Protein AF-A0A1V4LVZ1-F1 (afdb_monomer_lite)

Secondary structure (DSSP, 8-state):
-EEHHHHHHHHHHHHHHHHTT----SS---GGG--THHHHHHHHHHHHHHHHTT--TT-HHHHHHHHHHHHTGGG-SEEEEE--B--TTSHHHHHHHHHHHHHHHHHHHHTTEEEEEE-GGGG-TTSS--PPTTSB---EEEEEEE---TT----

Structure (mmCIF, N/CA/C/O backbone):
data_AF-A0A1V4LVZ1-F1
#
_entry.id   AF-A0A1V4LVZ1-F1
#
loop_
_atom_site.group_PDB
_atom_site.id
_atom_site.type_symbol
_atom_site.label_atom_id
_atom_site.label_alt_id
_atom_site.label_comp_id
_atom_site.label_asym_id
_atom_site.label_entity_id
_atom_site.label_seq_id
_atom_site.pdbx_PDB_ins_code
_atom_site.Cartn_x
_atom_site.Cartn_y
_atom_site.Cartn_z
_atom_site.occupancy
_atom_site.B_iso_or_equiv
_atom_site.auth_seq_id
_atom_site.auth_comp_id
_atom_site.auth_asym_id
_atom_site.auth_atom_id
_atom_site.pdbx_PDB_model_num
ATOM 1 N N . MET A 1 1 ? 3.269 -0.427 13.718 1.00 74.00 1 MET A N 1
ATOM 2 C CA . MET A 1 1 ? 1.812 -0.376 13.456 1.00 74.00 1 MET A CA 1
ATOM 3 C C . MET A 1 1 ? 1.325 1.025 13.781 1.00 74.00 1 MET A C 1
ATOM 5 O O . MET A 1 1 ? 1.822 1.599 14.741 1.00 74.00 1 MET A O 1
ATOM 9 N N . VAL A 1 2 ? 0.410 1.576 12.988 1.00 83.19 2 VAL A N 1
ATOM 10 C CA . VAL A 1 2 ? -0.160 2.919 13.168 1.00 83.19 2 VAL A CA 1
ATO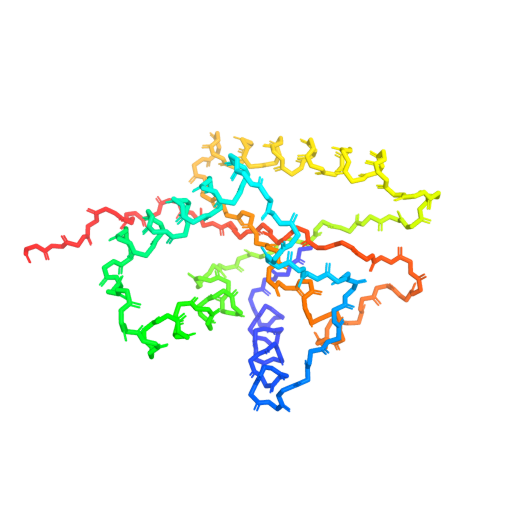M 11 C C . VAL A 1 2 ? -1.687 2.797 13.192 1.00 83.19 2 VAL A C 1
ATOM 13 O O . VAL A 1 2 ? -2.258 2.010 12.435 1.00 83.19 2 VAL A O 1
ATOM 16 N N . SER A 1 3 ? -2.352 3.537 14.078 1.00 85.56 3 SER A N 1
ATOM 17 C CA . SER A 1 3 ? -3.808 3.480 14.267 1.00 85.56 3 SER A CA 1
ATOM 18 C C . SER A 1 3 ? -4.383 4.806 14.755 1.00 85.56 3 SER A C 1
ATOM 20 O O . SER A 1 3 ? -3.641 5.668 15.233 1.00 85.56 3 SER A O 1
ATOM 22 N N . GLY A 1 4 ? -5.707 4.956 14.658 1.00 87.12 4 GLY A N 1
ATOM 23 C CA . GLY A 1 4 ? -6.425 6.144 15.132 1.00 87.12 4 GLY A CA 1
ATOM 24 C C . GLY A 1 4 ? -5.867 7.444 14.546 1.00 87.12 4 GLY A C 1
ATOM 25 O O . GLY A 1 4 ? -5.491 7.494 13.375 1.00 87.12 4 GLY A O 1
ATOM 26 N N . SER A 1 5 ? -5.725 8.476 15.381 1.00 90.31 5 SER A N 1
ATOM 27 C CA . SER A 1 5 ? -5.279 9.807 14.944 1.00 90.31 5 SER A CA 1
ATOM 28 C C . SER A 1 5 ? -3.901 9.815 14.272 1.00 90.31 5 SER A C 1
ATOM 30 O O . SER A 1 5 ? -3.661 10.624 13.379 1.00 90.31 5 SER A O 1
ATOM 32 N N . ALA A 1 6 ? -2.995 8.908 14.651 1.00 88.56 6 ALA A N 1
ATOM 33 C CA . ALA A 1 6 ? -1.694 8.780 13.998 1.00 88.56 6 ALA A CA 1
ATOM 34 C C . ALA A 1 6 ? -1.831 8.246 12.562 1.00 88.56 6 ALA A C 1
ATOM 36 O O . ALA A 1 6 ? -1.136 8.707 11.659 1.00 88.56 6 ALA A O 1
ATOM 37 N N . ARG A 1 7 ? -2.766 7.315 12.335 1.00 89.94 7 ARG A N 1
ATOM 38 C CA . ARG A 1 7 ? -3.067 6.778 11.002 1.00 89.94 7 ARG A CA 1
ATOM 39 C C . ARG A 1 7 ? -3.741 7.841 10.138 1.00 89.94 7 ARG A C 1
ATOM 41 O O . ARG A 1 7 ? -3.426 7.943 8.957 1.00 89.94 7 ARG A O 1
ATOM 48 N N . ASP A 1 8 ? -4.619 8.654 10.721 1.00 91.12 8 ASP A N 1
ATOM 49 C CA . ASP A 1 8 ? -5.307 9.728 9.995 1.00 91.12 8 ASP A CA 1
ATOM 50 C C . ASP A 1 8 ? -4.337 10.833 9.570 1.00 91.12 8 ASP A C 1
ATOM 52 O O . ASP A 1 8 ? -4.354 11.255 8.414 1.00 91.12 8 ASP A O 1
ATOM 56 N N . LYS A 1 9 ? -3.422 11.231 10.463 1.00 91.50 9 LYS A N 1
ATOM 57 C CA . LYS A 1 9 ? -2.330 12.163 10.141 1.00 91.50 9 LYS A CA 1
ATOM 58 C C . LYS A 1 9 ? -1.438 11.629 9.022 1.00 91.50 9 LYS A C 1
ATOM 60 O O . LYS A 1 9 ? -1.118 12.372 8.099 1.00 91.50 9 LYS A O 1
ATOM 65 N N . LEU A 1 10 ? -1.085 10.343 9.080 1.00 89.12 10 LEU A N 1
ATOM 66 C CA . LEU A 1 10 ? -0.284 9.706 8.038 1.00 89.12 10 LEU A CA 1
ATOM 67 C C . LEU A 1 10 ? -1.017 9.685 6.690 1.00 89.12 10 LEU A C 1
ATOM 69 O O . LEU A 1 10 ? -0.433 10.039 5.673 1.00 89.12 10 LEU A O 1
ATOM 73 N N . SER A 1 11 ? -2.307 9.338 6.677 1.00 91.44 11 SER A N 1
ATOM 74 C CA . SER A 1 11 ? -3.125 9.379 5.458 1.00 91.44 11 SER A CA 1
ATOM 75 C C . SER A 1 11 ? -3.197 10.788 4.863 1.00 91.44 11 SER A C 1
ATOM 77 O O . SER A 1 11 ? -3.034 10.955 3.657 1.00 91.44 11 SER A O 1
ATOM 79 N N . ALA A 1 12 ? -3.390 11.809 5.704 1.00 93.12 12 ALA A N 1
ATOM 80 C CA . ALA A 1 12 ? -3.430 13.201 5.265 1.00 93.12 12 ALA A CA 1
ATOM 81 C C . ALA A 1 12 ? -2.098 13.653 4.646 1.00 93.12 12 ALA A C 1
ATOM 83 O O . ALA A 1 12 ? -2.101 14.349 3.634 1.00 93.12 12 ALA A O 1
ATOM 84 N N . ALA A 1 13 ? -0.966 13.228 5.213 1.00 90.62 13 ALA A N 1
ATOM 85 C CA . ALA A 1 13 ? 0.345 13.524 4.651 1.00 90.62 13 ALA A CA 1
ATOM 86 C C . ALA A 1 13 ? 0.581 12.835 3.303 1.00 90.62 13 ALA A C 1
ATOM 88 O O . ALA A 1 13 ? 1.000 13.501 2.366 1.00 90.62 13 ALA A O 1
ATOM 89 N N . LEU A 1 14 ? 0.241 11.547 3.180 1.00 90.06 14 LEU A N 1
ATOM 90 C CA . LEU A 1 14 ? 0.344 10.809 1.915 1.00 90.06 14 LEU A CA 1
ATOM 91 C C . LEU A 1 14 ? -0.482 11.472 0.803 1.00 90.06 14 LEU A C 1
ATOM 93 O O . LEU A 1 14 ? -0.028 11.597 -0.329 1.00 90.06 14 LEU A O 1
ATOM 97 N N . LEU A 1 15 ? -1.704 11.907 1.126 1.00 92.88 15 LEU A N 1
ATOM 98 C CA . LEU A 1 15 ? -2.587 12.584 0.172 1.00 92.88 15 LEU A CA 1
ATOM 99 C C . LEU A 1 15 ? -2.065 13.963 -0.239 1.00 92.88 15 LEU A C 1
ATOM 101 O O . LEU A 1 15 ? -2.196 14.329 -1.404 1.00 92.88 15 LEU A O 1
ATOM 105 N N . ARG A 1 16 ? -1.494 14.726 0.701 1.00 92.75 16 ARG A N 1
ATOM 106 C CA . ARG A 1 16 ? -0.860 16.011 0.392 1.00 92.75 16 ARG A CA 1
ATOM 107 C C . ARG A 1 16 ? 0.314 15.803 -0.560 1.00 92.75 16 ARG A C 1
ATOM 109 O O . ARG A 1 16 ? 0.356 16.453 -1.597 1.00 92.75 16 ARG A O 1
ATOM 116 N N . ASP A 1 17 ? 1.204 14.869 -0.237 1.00 90.50 17 ASP A N 1
ATOM 117 C CA . ASP A 1 17 ? 2.399 14.603 -1.035 1.00 90.50 17 ASP A CA 1
ATOM 118 C C . ASP A 1 17 ? 2.017 14.112 -2.447 1.00 90.50 17 ASP A C 1
ATOM 120 O O . ASP A 1 17 ? 2.581 14.573 -3.435 1.00 90.50 17 ASP A O 1
ATOM 124 N N . GLU A 1 18 ? 0.981 13.275 -2.580 1.00 91.69 18 GLU A N 1
ATOM 125 C CA . GLU A 1 18 ? 0.430 12.899 -3.890 1.00 91.69 18 GLU A CA 1
ATOM 126 C C . GLU A 1 18 ? -0.140 14.090 -4.673 1.00 91.69 18 GLU A C 1
ATOM 128 O O . GLU A 1 18 ? 0.111 14.209 -5.871 1.00 91.69 18 GLU A O 1
ATOM 133 N N . ASN A 1 19 ? -0.885 14.983 -4.018 1.00 92.06 19 ASN A N 1
ATOM 134 C CA . ASN A 1 19 ? -1.461 16.167 -4.659 1.00 92.06 19 ASN A CA 1
ATOM 135 C C . ASN A 1 19 ? -0.389 17.182 -5.096 1.00 92.06 19 ASN A C 1
ATOM 137 O O . ASN A 1 19 ? -0.548 17.862 -6.106 1.00 92.06 19 ASN A O 1
ATOM 141 N N . GLU A 1 20 ? 0.708 17.276 -4.347 1.00 91.12 20 GLU A N 1
ATOM 142 C CA . GLU A 1 20 ? 1.863 18.124 -4.664 1.00 91.12 20 GLU A CA 1
ATOM 143 C C . GLU A 1 20 ? 2.817 17.469 -5.681 1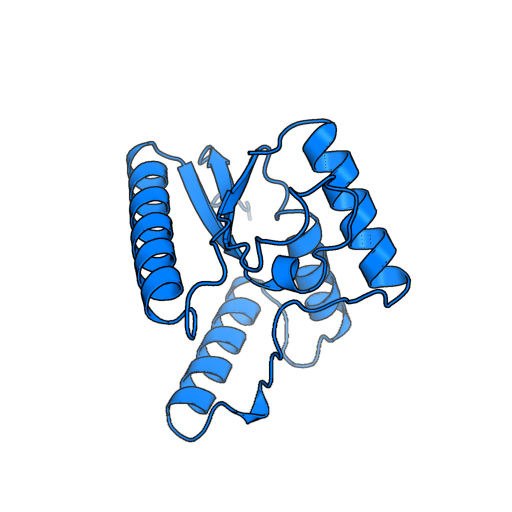.00 91.12 20 GLU A C 1
ATOM 145 O O . GLU A 1 20 ? 3.785 18.093 -6.114 1.00 91.12 20 GLU A O 1
ATOM 150 N N . GLY A 1 21 ? 2.558 16.218 -6.083 1.00 87.62 21 GLY A N 1
ATOM 151 C CA . GLY A 1 21 ? 3.439 15.450 -6.966 1.00 87.62 21 GLY A CA 1
ATOM 152 C C . GLY A 1 21 ? 4.755 15.030 -6.301 1.00 87.62 21 GLY A C 1
ATOM 153 O O . GLY A 1 21 ? 5.695 14.624 -6.987 1.00 87.62 21 GLY A O 1
ATOM 154 N N . TYR A 1 22 ? 4.837 15.108 -4.973 1.00 85.88 22 TYR A N 1
ATOM 155 C CA . TYR A 1 22 ? 6.001 14.724 -4.188 1.00 85.88 22 TYR A CA 1
ATOM 156 C C . TYR A 1 22 ? 6.041 13.203 -4.000 1.00 85.88 22 TYR A C 1
ATOM 158 O O . TYR A 1 22 ? 5.584 12.648 -3.002 1.00 85.88 22 TYR A O 1
ATOM 166 N N . ARG A 1 23 ? 6.597 12.514 -4.999 1.00 81.75 23 ARG A N 1
ATOM 167 C CA . ARG A 1 23 ? 6.903 11.081 -4.938 1.00 81.75 23 ARG A CA 1
ATOM 168 C C . ARG A 1 23 ? 8.406 10.888 -4.832 1.00 81.75 23 ARG A C 1
ATOM 170 O O . ARG A 1 23 ? 9.153 11.321 -5.707 1.00 81.75 23 ARG A O 1
ATOM 177 N N . THR A 1 24 ? 8.840 10.193 -3.791 1.00 77.12 24 THR A N 1
ATOM 178 C CA . THR A 1 24 ? 10.248 9.861 -3.545 1.00 77.12 24 THR A CA 1
ATOM 179 C C . THR A 1 24 ? 10.421 8.345 -3.519 1.00 77.12 24 THR A C 1
ATOM 181 O O . THR A 1 24 ? 10.749 7.800 -2.476 1.00 77.12 24 THR A O 1
ATOM 184 N N . PRO A 1 25 ? 10.154 7.633 -4.637 1.00 72.88 25 PRO A N 1
ATOM 185 C CA . PRO A 1 25 ? 10.248 6.183 -4.681 1.00 72.88 25 PRO A CA 1
ATOM 186 C C . PRO A 1 25 ? 11.588 5.681 -4.171 1.00 72.88 25 PRO A C 1
ATOM 188 O O . PRO A 1 25 ? 12.650 6.021 -4.686 1.00 72.88 25 PRO A O 1
ATOM 191 N N . ASP A 1 26 ? 11.466 4.760 -3.242 1.00 64.75 26 ASP A N 1
ATOM 192 C CA . ASP A 1 26 ? 12.518 3.904 -2.738 1.00 64.75 26 ASP A CA 1
ATOM 193 C C . ASP A 1 26 ? 13.140 3.029 -3.850 1.00 64.75 26 ASP A C 1
ATOM 195 O O . ASP A 1 26 ? 14.356 2.870 -3.943 1.00 64.75 26 ASP A O 1
ATOM 199 N N . PHE A 1 27 ? 12.310 2.519 -4.766 1.00 66.88 27 PHE A N 1
ATOM 200 C CA . PHE A 1 27 ? 12.738 1.740 -5.929 1.00 66.88 27 PHE A CA 1
ATOM 201 C C . PHE A 1 27 ? 12.115 2.253 -7.214 1.00 66.88 27 PHE A C 1
ATOM 203 O O . PHE A 1 27 ? 10.966 2.702 -7.238 1.00 66.88 27 PHE A O 1
ATOM 210 N N . SER A 1 28 ? 12.842 2.085 -8.318 1.00 68.44 28 SER A N 1
ATOM 211 C CA . SER A 1 28 ? 12.251 2.247 -9.637 1.00 68.44 28 SER A CA 1
ATOM 212 C C . SER A 1 28 ? 11.125 1.227 -9.826 1.00 68.44 28 SER A C 1
ATOM 214 O O . SER A 1 28 ? 11.307 0.017 -9.701 1.00 68.44 28 SER A O 1
ATOM 216 N N . PHE A 1 29 ? 9.932 1.728 -10.135 1.00 71.00 29 PHE A N 1
ATOM 217 C CA . PHE A 1 29 ? 8.830 0.911 -10.620 1.00 71.00 29 PHE A CA 1
ATOM 218 C C . PHE A 1 29 ? 8.678 1.158 -12.117 1.00 71.00 29 PHE A C 1
ATOM 220 O O . PHE A 1 29 ? 8.216 2.221 -12.529 1.00 71.00 29 PHE A O 1
ATOM 227 N N . ASP A 1 30 ? 9.073 0.175 -12.924 1.00 77.00 30 ASP A N 1
ATOM 228 C CA . ASP A 1 30 ? 8.901 0.208 -14.373 1.00 77.00 30 ASP A CA 1
ATOM 229 C C . ASP A 1 30 ? 7.898 -0.865 -14.805 1.00 77.00 30 ASP A C 1
ATOM 231 O O . ASP A 1 30 ? 8.205 -2.056 -14.869 1.00 77.00 30 ASP A O 1
ATOM 235 N N . ALA A 1 31 ? 6.678 -0.435 -15.127 1.00 74.06 31 ALA A N 1
ATOM 236 C CA . ALA A 1 31 ? 5.658 -1.329 -15.662 1.00 74.06 31 ALA A CA 1
ATOM 237 C C . ALA A 1 31 ? 6.054 -1.920 -17.034 1.00 74.06 31 ALA A C 1
ATOM 239 O O . ALA A 1 31 ? 5.577 -2.997 -17.389 1.00 74.06 31 ALA A O 1
ATOM 240 N N . GLY A 1 32 ? 6.932 -1.252 -17.791 1.00 81.44 32 GLY A N 1
ATOM 241 C CA . GLY A 1 32 ? 7.479 -1.731 -19.062 1.00 81.44 32 GLY A CA 1
ATOM 242 C C . GLY A 1 32 ? 8.540 -2.826 -18.911 1.00 81.44 32 GLY A C 1
ATOM 243 O O . GLY A 1 32 ? 8.847 -3.524 -19.881 1.00 81.44 32 GLY A O 1
ATOM 244 N N . ALA A 1 33 ? 9.064 -3.038 -17.699 1.00 86.44 33 ALA A N 1
ATOM 245 C CA . ALA A 1 33 ? 10.003 -4.120 -17.417 1.00 86.44 33 ALA A CA 1
ATOM 246 C C . ALA A 1 33 ? 9.329 -5.504 -17.438 1.00 86.44 33 ALA A C 1
ATOM 248 O O . ALA A 1 33 ? 9.993 -6.514 -17.690 1.00 86.44 33 ALA A O 1
ATOM 249 N N . PHE A 1 34 ? 8.009 -5.572 -17.222 1.00 83.69 34 PHE A N 1
ATOM 250 C CA . PHE A 1 34 ? 7.247 -6.807 -17.380 1.00 83.69 34 PHE A CA 1
ATOM 251 C C . PHE A 1 34 ? 7.148 -7.163 -18.868 1.00 83.69 34 PHE A C 1
ATOM 253 O O . PHE A 1 34 ? 6.592 -6.411 -19.663 1.00 83.69 34 PHE A O 1
ATOM 260 N N . LYS A 1 35 ? 7.673 -8.334 -19.254 1.00 90.25 35 LYS A N 1
ATOM 261 C CA . LYS A 1 35 ? 7.682 -8.821 -20.645 1.00 90.25 35 LYS A CA 1
ATOM 262 C C . LYS A 1 35 ? 6.985 -10.176 -20.774 1.00 90.25 35 LYS A C 1
ATOM 264 O O . LY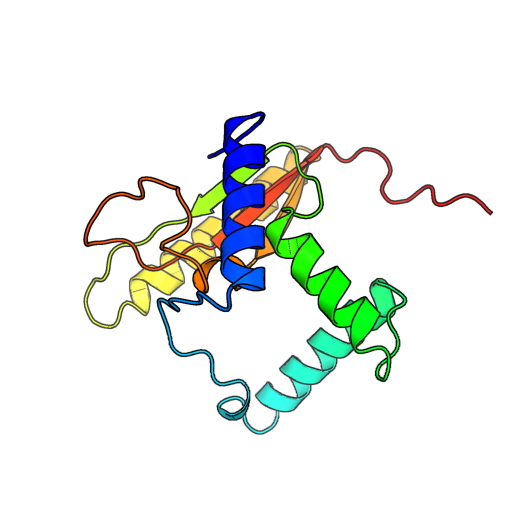S A 1 35 ? 6.971 -10.969 -19.829 1.00 90.25 35 LYS A O 1
ATOM 269 N N . GLY A 1 36 ? 6.418 -10.442 -21.954 1.00 94.25 36 GLY A N 1
ATOM 270 C CA . GLY A 1 36 ? 5.737 -11.702 -22.278 1.00 94.25 36 GLY A CA 1
ATOM 271 C C . GLY A 1 36 ? 4.637 -12.051 -21.272 1.00 94.25 36 GLY A C 1
ATOM 272 O O . GLY A 1 36 ? 3.847 -11.191 -20.880 1.00 94.25 36 GLY A O 1
ATOM 273 N N . ILE A 1 37 ? 4.649 -13.293 -20.781 1.00 94.12 37 ILE A N 1
ATOM 274 C CA . ILE A 1 37 ? 3.648 -13.809 -19.835 1.00 94.12 37 ILE A CA 1
ATOM 275 C C . ILE A 1 37 ? 3.524 -12.972 -18.550 1.00 94.12 37 ILE A C 1
ATOM 277 O O . ILE A 1 37 ? 2.453 -12.906 -17.946 1.00 94.12 37 ILE A O 1
ATOM 281 N N . TYR A 1 38 ? 4.596 -12.307 -18.111 1.00 89.69 38 TYR A N 1
ATOM 282 C CA . TYR A 1 38 ? 4.556 -11.466 -16.915 1.00 89.69 38 TYR A CA 1
ATOM 283 C C . TYR A 1 38 ? 3.793 -10.160 -17.156 1.00 89.69 38 TYR A C 1
ATOM 285 O O . TYR A 1 38 ? 3.058 -9.721 -16.272 1.00 89.69 38 TYR A O 1
ATOM 293 N N . ALA A 1 39 ? 3.902 -9.584 -18.358 1.00 90.75 39 ALA A N 1
ATOM 294 C CA . ALA A 1 39 ? 3.111 -8.423 -18.762 1.00 90.75 39 ALA A CA 1
ATOM 295 C C . ALA A 1 39 ? 1.624 -8.788 -18.833 1.00 90.75 39 ALA A C 1
ATOM 297 O O . ALA A 1 39 ? 0.785 -8.111 -18.242 1.00 90.75 39 ALA A O 1
ATOM 298 N N . GLU A 1 40 ? 1.305 -9.909 -19.486 1.00 92.19 40 GLU A N 1
ATOM 299 C CA . GLU A 1 40 ? -0.064 -10.426 -19.598 1.00 92.19 40 GLU A CA 1
ATOM 300 C C . GLU A 1 40 ? -0.702 -10.638 -18.221 1.00 92.19 40 GLU A C 1
ATOM 302 O O . GLU A 1 40 ? -1.829 -10.202 -17.981 1.00 92.19 40 GLU A O 1
ATOM 307 N N . ARG A 1 41 ? 0.037 -11.240 -17.281 1.00 92.81 41 ARG A N 1
ATOM 308 C CA . ARG A 1 41 ? -0.420 -11.436 -15.897 1.00 92.81 41 ARG A CA 1
ATOM 309 C C . ARG A 1 41 ? -0.625 -10.120 -15.159 1.00 92.81 41 ARG A C 1
ATOM 311 O O . ARG A 1 41 ? -1.639 -9.976 -14.479 1.00 92.81 41 ARG A O 1
ATOM 318 N N . HIS A 1 42 ? 0.292 -9.164 -15.299 1.00 86.94 42 HIS A N 1
ATOM 319 C CA . HIS A 1 42 ? 0.158 -7.843 -14.685 1.00 86.94 42 HIS A CA 1
ATOM 320 C C . HIS A 1 42 ? -1.099 -7.115 -15.197 1.00 86.94 42 HIS A C 1
ATOM 322 O O . HIS A 1 42 ? -1.902 -6.625 -14.400 1.00 86.94 42 HIS A O 1
ATOM 328 N N . TYR A 1 43 ? -1.340 -7.122 -16.512 1.00 88.56 43 TYR A N 1
ATOM 329 C CA . TYR A 1 43 ? -2.552 -6.539 -17.094 1.00 88.56 43 TYR A CA 1
ATOM 330 C C . TYR A 1 43 ? -3.824 -7.283 -16.677 1.00 88.56 43 TYR A C 1
ATOM 332 O O . TYR A 1 43 ? -4.807 -6.640 -16.312 1.00 88.56 43 TYR A O 1
ATOM 340 N N . ALA A 1 44 ? -3.815 -8.618 -16.675 1.00 90.94 44 ALA A N 1
ATOM 341 C CA . ALA A 1 44 ? -4.957 -9.420 -16.238 1.00 90.94 44 ALA A CA 1
ATOM 342 C C . ALA A 1 44 ? -5.301 -9.176 -14.760 1.00 90.94 44 ALA A C 1
ATOM 344 O O . ALA A 1 44 ? -6.477 -9.049 -14.417 1.00 90.94 44 ALA A O 1
ATOM 345 N N . MET A 1 45 ? -4.292 -9.058 -13.891 1.00 89.69 45 MET A N 1
ATOM 346 C CA . MET A 1 45 ? -4.468 -8.678 -12.488 1.00 89.69 45 MET A CA 1
ATOM 347 C C . MET A 1 45 ? -5.111 -7.292 -12.371 1.00 89.69 45 MET A C 1
ATOM 349 O O . MET A 1 45 ? -6.098 -7.133 -11.652 1.00 89.69 45 MET A O 1
ATOM 353 N N . ALA A 1 46 ? -4.583 -6.298 -13.090 1.00 86.69 46 ALA A N 1
ATOM 354 C CA . ALA A 1 46 ? -5.105 -4.935 -13.063 1.00 86.69 46 ALA A CA 1
ATOM 355 C C . ALA A 1 46 ? -6.553 -4.852 -13.579 1.00 86.69 46 ALA A C 1
ATOM 357 O O . ALA A 1 46 ? -7.366 -4.136 -12.996 1.00 86.69 46 ALA A O 1
ATOM 358 N N . MET A 1 47 ? -6.899 -5.600 -14.634 1.00 87.88 47 MET A N 1
ATOM 359 C CA . MET A 1 47 ? -8.274 -5.683 -15.142 1.00 87.88 47 MET A CA 1
ATOM 360 C C . MET A 1 47 ? -9.214 -6.285 -14.101 1.00 87.88 47 MET A C 1
ATOM 362 O O . MET A 1 47 ? -10.169 -5.625 -13.714 1.00 87.88 47 MET A O 1
ATOM 366 N N . ARG A 1 48 ? -8.881 -7.459 -13.547 1.00 89.38 48 ARG A N 1
ATOM 367 C CA . ARG A 1 48 ? -9.704 -8.109 -12.511 1.00 89.38 48 ARG A CA 1
ATOM 368 C C . ARG A 1 48 ? -9.924 -7.220 -11.289 1.00 89.38 48 ARG A C 1
ATOM 370 O O . ARG A 1 48 ? -11.014 -7.223 -10.727 1.00 89.38 48 ARG A O 1
ATOM 377 N N . ARG A 1 49 ? -8.904 -6.454 -10.880 1.00 85.50 49 ARG A N 1
ATOM 378 C CA . ARG A 1 49 ? -9.020 -5.482 -9.783 1.00 85.50 49 ARG A CA 1
ATOM 379 C C . ARG A 1 49 ? -10.040 -4.389 -10.105 1.00 85.50 49 ARG A C 1
ATOM 381 O O . ARG A 1 49 ? -10.880 -4.086 -9.266 1.00 85.50 49 ARG A O 1
ATOM 388 N N . ASN A 1 50 ? -9.955 -3.807 -11.300 1.00 86.62 50 ASN A N 1
ATOM 389 C CA . ASN A 1 50 ? -10.866 -2.749 -11.733 1.00 86.62 50 ASN A CA 1
ATOM 390 C C . ASN A 1 50 ? -12.299 -3.272 -11.898 1.00 86.62 50 ASN A C 1
ATOM 392 O O . ASN A 1 50 ? -13.222 -2.639 -11.396 1.00 86.62 50 ASN A O 1
ATOM 396 N N . ASP A 1 51 ? -12.473 -4.448 -12.505 1.00 88.25 51 ASP A N 1
ATOM 397 C CA . ASP A 1 51 ? -13.782 -5.087 -12.686 1.00 88.25 51 ASP A CA 1
ATOM 398 C C . ASP A 1 51 ? -14.456 -5.355 -11.335 1.00 88.25 51 ASP A C 1
ATOM 400 O O . ASP A 1 51 ? -15.616 -5.003 -11.135 1.00 88.25 51 ASP A O 1
ATOM 404 N N . ALA A 1 52 ? -13.707 -5.896 -10.366 1.00 86.69 52 ALA A N 1
ATOM 405 C CA . ALA A 1 52 ? -14.204 -6.116 -9.008 1.00 86.69 52 ALA A CA 1
ATOM 406 C C . ALA A 1 52 ? -14.577 -4.809 -8.282 1.00 86.69 52 ALA A C 1
ATOM 408 O O . ALA A 1 52 ? -15.433 -4.817 -7.400 1.00 86.69 52 ALA A O 1
ATOM 409 N N . ALA A 1 53 ? -13.949 -3.690 -8.649 1.00 85.44 53 ALA A N 1
ATOM 410 C CA . ALA A 1 53 ? -14.266 -2.364 -8.129 1.00 85.44 53 ALA A CA 1
ATOM 411 C C . ALA A 1 53 ? -15.376 -1.642 -8.924 1.00 85.44 53 ALA A C 1
ATOM 413 O O . ALA A 1 53 ? -15.779 -0.551 -8.524 1.00 85.44 53 ALA A O 1
ATOM 414 N N . GLY A 1 54 ? -15.866 -2.220 -10.029 1.00 91.06 54 GLY A N 1
ATOM 415 C CA . GLY A 1 54 ? -16.832 -1.583 -10.930 1.00 91.06 54 GLY A CA 1
ATOM 416 C C . GLY A 1 54 ? -16.251 -0.421 -11.747 1.00 91.06 54 GLY A C 1
ATOM 417 O O . GLY A 1 54 ? -16.994 0.446 -12.196 1.00 91.06 54 GLY A O 1
ATOM 418 N N . ILE A 1 55 ? -14.928 -0.375 -11.921 1.00 92.00 55 ILE A N 1
ATOM 419 C CA . ILE A 1 55 ? -14.214 0.723 -12.579 1.00 92.00 55 ILE A CA 1
ATOM 420 C C . ILE A 1 55 ? -13.968 0.367 -14.042 1.00 92.00 55 ILE A C 1
ATOM 422 O O . ILE A 1 55 ? -13.252 -0.586 -14.354 1.00 92.00 55 ILE A O 1
ATOM 426 N N . ARG A 1 56 ? -14.518 1.166 -14.961 1.00 89.75 56 ARG A N 1
ATOM 427 C CA . ARG A 1 56 ? -14.315 0.952 -16.398 1.00 89.75 56 ARG A CA 1
ATOM 428 C C . ARG A 1 56 ? -12.875 1.238 -16.822 1.00 89.75 56 ARG A C 1
ATOM 430 O O . ARG A 1 56 ? -12.119 1.957 -16.167 1.00 89.75 56 ARG A O 1
ATOM 437 N N . ARG A 1 57 ? -12.473 0.677 -17.968 1.00 84.56 57 ARG A N 1
ATOM 438 C CA . ARG A 1 57 ? -11.101 0.827 -18.477 1.00 84.56 57 ARG A CA 1
ATOM 439 C C . ARG A 1 57 ? -10.749 2.266 -18.869 1.00 84.56 57 ARG A C 1
ATOM 441 O O . ARG A 1 57 ? -9.593 2.659 -18.728 1.00 84.56 57 ARG A O 1
ATOM 448 N N . ASP A 1 58 ? -11.728 2.996 -19.377 1.00 89.81 58 ASP A N 1
ATOM 449 C CA . ASP A 1 58 ? -11.661 4.383 -19.840 1.00 89.81 58 ASP A CA 1
ATOM 450 C C . ASP A 1 58 ? -11.911 5.410 -18.723 1.00 89.81 58 ASP A C 1
ATOM 452 O O . ASP A 1 58 ? -11.687 6.602 -18.919 1.00 89.81 58 ASP A O 1
ATOM 456 N N . ASP A 1 59 ? -12.321 4.964 -17.533 1.00 92.31 59 ASP A N 1
ATOM 457 C CA . ASP A 1 59 ? -12.611 5.847 -16.408 1.00 92.31 59 ASP A CA 1
ATOM 458 C C . ASP A 1 59 ? -11.335 6.197 -15.629 1.00 92.31 59 ASP A C 1
ATOM 460 O O . ASP A 1 59 ? -10.990 5.616 -14.595 1.00 92.31 59 ASP A O 1
ATOM 464 N N . HIS A 1 60 ? -10.581 7.145 -16.180 1.00 90.19 60 HIS A N 1
ATOM 465 C CA . HIS A 1 60 ? -9.346 7.639 -15.576 1.00 90.19 60 HIS A CA 1
ATOM 466 C C . HIS A 1 60 ? -9.575 8.283 -14.203 1.00 90.19 60 HIS A C 1
ATOM 468 O O . HIS A 1 60 ? -8.711 8.167 -13.333 1.00 90.19 60 HIS A O 1
ATOM 474 N N . VAL A 1 61 ? -10.736 8.911 -13.995 1.00 93.44 61 VAL A N 1
ATOM 475 C CA . VAL A 1 61 ? -11.086 9.574 -12.734 1.00 93.44 61 VAL A CA 1
ATOM 476 C C . VAL A 1 61 ? -11.315 8.532 -11.646 1.00 93.44 61 VAL A C 1
ATOM 478 O O . VAL A 1 61 ? -10.623 8.562 -10.631 1.00 93.44 61 VAL A O 1
ATOM 481 N N . ALA A 1 62 ? -12.177 7.540 -11.879 1.00 91.75 62 ALA A N 1
ATOM 482 C CA . ALA A 1 62 ? -12.447 6.493 -10.893 1.00 91.75 62 ALA A CA 1
ATOM 483 C C . ALA A 1 62 ? -11.199 5.653 -10.566 1.00 91.75 62 ALA A C 1
ATOM 485 O O . ALA A 1 62 ? -11.004 5.221 -9.427 1.00 91.75 62 ALA A O 1
ATOM 486 N N . ARG A 1 63 ? -10.305 5.449 -11.542 1.00 89.19 63 ARG A N 1
ATOM 487 C CA . ARG A 1 63 ? -8.999 4.806 -11.309 1.00 89.19 63 ARG A CA 1
ATOM 488 C C . ARG A 1 63 ? -8.097 5.628 -10.402 1.00 89.19 63 ARG A C 1
ATOM 490 O O . ARG A 1 63 ? -7.424 5.061 -9.540 1.00 89.19 63 ARG A O 1
ATOM 497 N N . TYR A 1 64 ? -8.071 6.941 -10.599 1.00 90.81 64 TYR A N 1
ATOM 498 C CA . TYR A 1 64 ? -7.326 7.837 -9.728 1.00 90.81 64 TYR A CA 1
ATOM 499 C C . TYR A 1 64 ? -7.925 7.849 -8.315 1.00 90.81 64 TYR A C 1
ATOM 501 O O . TYR A 1 64 ? -7.199 7.699 -7.337 1.00 90.81 64 TYR A O 1
ATOM 509 N N . GLU A 1 65 ? -9.250 7.880 -8.184 1.00 91.50 65 GLU A N 1
ATOM 510 C CA . GLU A 1 65 ? -9.925 7.780 -6.886 1.00 91.50 65 GLU A CA 1
ATOM 511 C C . GLU A 1 65 ? -9.644 6.450 -6.161 1.00 91.50 65 GLU A C 1
ATOM 513 O O . GLU A 1 65 ? -9.413 6.442 -4.950 1.00 91.50 65 GLU A O 1
ATOM 518 N N . ASP A 1 66 ? -9.606 5.317 -6.873 1.00 88.75 66 ASP A N 1
ATOM 519 C CA . ASP A 1 66 ? -9.177 4.014 -6.330 1.00 88.75 66 ASP A CA 1
ATOM 520 C C . ASP A 1 66 ? -7.718 4.031 -5.859 1.00 88.75 66 ASP A C 1
ATOM 522 O O . ASP A 1 66 ? -7.383 3.502 -4.795 1.00 88.75 66 ASP A O 1
ATOM 526 N N . MET A 1 67 ? -6.840 4.705 -6.601 1.00 88.69 67 MET A N 1
ATOM 527 C CA . MET A 1 67 ? -5.465 4.930 -6.168 1.00 88.69 67 MET A CA 1
ATOM 528 C C . MET A 1 67 ? -5.425 5.763 -4.878 1.00 88.69 67 MET A C 1
ATOM 530 O O . MET A 1 67 ? -4.793 5.335 -3.911 1.00 88.69 67 MET A O 1
ATOM 534 N N . LEU A 1 68 ? -6.191 6.854 -4.775 1.00 91.81 68 LEU A N 1
ATOM 535 C CA . LEU A 1 68 ? -6.303 7.647 -3.541 1.00 91.81 68 LEU A CA 1
ATOM 536 C C . LEU A 1 68 ? -6.888 6.846 -2.365 1.00 91.81 68 LEU A C 1
ATOM 538 O O . LEU A 1 68 ? -6.498 7.065 -1.214 1.00 91.81 68 LEU A O 1
ATOM 542 N N . ARG A 1 69 ? -7.776 5.870 -2.615 1.00 89.94 69 ARG A N 1
ATOM 543 C CA . ARG A 1 69 ? -8.255 4.943 -1.569 1.00 89.94 69 ARG A CA 1
ATOM 544 C C . ARG A 1 69 ? -7.119 4.129 -0.950 1.00 89.94 69 ARG A C 1
ATOM 546 O O . ARG A 1 69 ? -7.195 3.825 0.241 1.00 89.94 69 ARG A O 1
ATOM 553 N N . ASN A 1 70 ? -6.044 3.847 -1.689 1.00 87.19 70 ASN A N 1
ATOM 554 C CA . ASN A 1 70 ? -4.868 3.194 -1.117 1.00 87.19 70 ASN A CA 1
ATOM 555 C C . ASN A 1 70 ? -4.155 4.072 -0.082 1.00 87.19 70 ASN A C 1
ATOM 557 O O . ASN A 1 70 ? -3.791 3.561 0.975 1.00 87.19 70 ASN A O 1
ATOM 561 N N . LEU A 1 71 ? -4.007 5.374 -0.353 1.00 89.69 71 LEU A N 1
ATOM 562 C CA . LEU A 1 71 ? -3.407 6.348 0.580 1.00 89.69 71 LEU A CA 1
ATOM 563 C C . LEU A 1 71 ? -4.304 6.627 1.790 1.00 89.69 71 LEU A C 1
ATOM 565 O O . LEU A 1 71 ? -3.858 7.077 2.845 1.00 89.69 71 LEU A O 1
ATOM 569 N N . LYS A 1 72 ? -5.590 6.304 1.649 1.00 90.81 72 LYS A N 1
ATOM 570 C CA . LYS A 1 72 ? -6.564 6.217 2.735 1.00 90.81 72 LYS A CA 1
ATOM 571 C C . LYS A 1 72 ? -6.637 4.823 3.343 1.00 90.81 72 LYS A C 1
ATOM 573 O O . LYS A 1 72 ? -7.621 4.538 4.014 1.00 90.81 72 LYS A O 1
ATOM 578 N N . PHE A 1 73 ? -5.668 3.934 3.124 1.00 87.94 73 PHE A N 1
ATOM 579 C CA . PHE A 1 73 ? -5.635 2.577 3.692 1.00 87.94 73 PHE A CA 1
ATOM 580 C C . PHE A 1 73 ? -6.965 1.814 3.539 1.00 87.94 73 PHE A C 1
ATOM 582 O O . PHE A 1 73 ? -7.365 1.077 4.437 1.00 87.94 73 PHE A O 1
ATOM 589 N N . TYR A 1 74 ? -7.726 2.091 2.475 1.00 87.38 74 TYR A N 1
ATOM 590 C CA . TYR A 1 74 ? -9.096 1.608 2.269 1.00 87.38 74 TYR A CA 1
ATOM 591 C C . TYR A 1 74 ? -10.055 1.804 3.468 1.00 87.38 74 TYR A C 1
ATOM 593 O O . TYR A 1 74 ? -11.036 1.084 3.611 1.00 87.38 74 TYR A O 1
ATOM 601 N N . GLY A 1 75 ? -9.786 2.782 4.337 1.00 86.50 75 GLY A N 1
ATOM 602 C CA . GLY A 1 75 ? -10.573 3.062 5.540 1.00 86.50 75 GLY A CA 1
ATOM 603 C C . GLY A 1 75 ? -10.254 2.179 6.749 1.00 86.50 75 GLY A C 1
ATOM 604 O O . GLY A 1 75 ? -11.005 2.208 7.720 1.00 86.50 75 GLY A O 1
ATOM 605 N N . ALA A 1 76 ? -9.172 1.395 6.737 1.00 85.94 76 ALA A N 1
ATOM 606 C CA . ALA A 1 76 ? -8.881 0.527 7.872 1.00 85.94 76 ALA A CA 1
ATOM 607 C C . ALA A 1 76 ? -8.470 1.290 9.136 1.00 85.94 76 ALA A C 1
ATOM 609 O O . ALA A 1 76 ? -7.745 2.291 9.049 1.00 85.94 76 ALA A O 1
ATOM 610 N N . PRO A 1 77 ? -8.840 0.756 10.315 1.00 85.31 77 PRO A N 1
ATOM 611 C CA . PRO A 1 77 ? -8.459 1.328 11.604 1.00 85.31 77 PRO A CA 1
ATOM 612 C C . PRO A 1 77 ? -6.971 1.144 11.928 1.00 85.31 77 PRO A C 1
ATOM 614 O O . PRO A 1 77 ? -6.407 1.924 12.701 1.00 85.31 77 PRO A O 1
ATOM 617 N N . HIS A 1 78 ? -6.335 0.121 11.346 1.00 85.88 78 HIS A N 1
ATOM 618 C CA . HIS A 1 78 ? -4.948 -0.240 11.614 1.00 85.88 78 HIS A CA 1
ATOM 619 C C . HIS A 1 78 ? -4.172 -0.462 10.323 1.00 85.88 78 HIS A C 1
ATOM 621 O O . HIS A 1 78 ? -4.647 -1.111 9.387 1.00 85.88 78 HIS A O 1
ATOM 627 N N . VAL A 1 79 ? -2.935 0.022 10.330 1.00 85.38 79 VAL A N 1
ATOM 628 C CA . VAL A 1 79 ? -1.962 -0.222 9.275 1.00 85.38 79 VAL A CA 1
ATOM 629 C C . VAL A 1 79 ? -0.641 -0.706 9.872 1.00 85.38 79 VAL A C 1
ATOM 631 O O . VAL A 1 79 ? -0.102 -0.126 10.821 1.00 85.38 79 VAL A O 1
ATOM 634 N N . ALA A 1 80 ? -0.111 -1.799 9.337 1.00 84.69 80 ALA A N 1
ATOM 635 C CA . ALA A 1 80 ? 1.219 -2.295 9.651 1.00 84.69 80 ALA A CA 1
ATOM 636 C C . ALA A 1 80 ? 2.155 -2.038 8.470 1.00 84.69 80 ALA A C 1
ATOM 638 O O . ALA A 1 80 ? 1.776 -2.210 7.317 1.00 84.69 80 ALA A O 1
ATOM 639 N N . PHE A 1 81 ? 3.376 -1.623 8.786 1.00 82.50 81 PHE A N 1
ATOM 640 C CA . PHE A 1 81 ? 4.443 -1.395 7.825 1.00 82.50 81 PHE A CA 1
ATOM 641 C C . PHE A 1 81 ? 5.528 -2.424 8.102 1.00 82.50 81 PHE A C 1
ATOM 643 O O . PHE A 1 81 ? 5.992 -2.532 9.241 1.00 82.50 81 PHE A O 1
ATOM 650 N N . LEU A 1 82 ? 5.882 -3.199 7.083 1.00 81.44 82 LEU A N 1
ATOM 651 C CA . LEU A 1 82 ? 6.961 -4.175 7.161 1.00 81.44 82 LEU A CA 1
ATOM 652 C C . LEU A 1 82 ? 8.208 -3.579 6.546 1.00 81.44 82 LEU A C 1
ATOM 654 O O . LEU A 1 82 ? 8.270 -3.460 5.328 1.00 81.44 82 LEU A O 1
ATOM 658 N N . PHE A 1 83 ? 9.155 -3.229 7.409 1.00 80.06 83 PHE A N 1
ATOM 659 C CA . PHE A 1 83 ? 10.436 -2.657 7.038 1.00 80.06 83 PHE A CA 1
ATOM 660 C C . PHE A 1 83 ? 11.513 -3.719 6.942 1.00 80.06 83 PHE A C 1
ATOM 662 O O . PHE A 1 83 ? 11.512 -4.681 7.712 1.00 80.06 83 PHE A O 1
ATOM 669 N N . MET A 1 84 ? 12.462 -3.510 6.034 1.00 80.31 84 MET A N 1
ATOM 670 C CA . MET A 1 84 ? 13.584 -4.419 5.870 1.00 80.31 84 MET A CA 1
ATOM 671 C C . MET A 1 84 ? 14.897 -3.665 5.663 1.00 80.31 84 MET A C 1
ATOM 673 O O . MET A 1 84 ? 14.884 -2.601 5.039 1.00 80.31 84 MET A O 1
ATOM 677 N N . PRO A 1 85 ? 16.015 -4.204 6.177 1.00 75.06 85 PRO A N 1
ATOM 678 C CA . PRO A 1 85 ? 17.325 -3.599 6.008 1.00 75.06 85 PRO A CA 1
ATOM 679 C C . PRO A 1 85 ? 17.848 -3.777 4.579 1.00 75.06 85 PRO A C 1
ATOM 681 O O . PRO A 1 85 ? 17.640 -4.819 3.953 1.00 75.06 85 PRO A O 1
ATOM 684 N N . VAL A 1 86 ? 18.608 -2.791 4.104 1.00 75.56 86 VAL A N 1
ATOM 685 C CA . VAL A 1 86 ? 19.384 -2.902 2.861 1.00 75.56 86 VAL A CA 1
ATOM 686 C C . VAL A 1 86 ? 20.634 -3.743 3.136 1.00 75.56 86 VAL A C 1
ATOM 688 O O . VAL A 1 86 ? 21.575 -3.284 3.782 1.00 75.56 86 VAL A O 1
ATOM 691 N N . ILE A 1 87 ? 20.627 -5.001 2.689 1.00 77.75 87 ILE A N 1
ATOM 692 C CA . ILE A 1 87 ? 21.740 -5.949 2.858 1.00 77.75 87 ILE A CA 1
ATOM 693 C C . ILE A 1 87 ? 22.030 -6.600 1.506 1.00 77.75 87 ILE A C 1
ATOM 695 O O . ILE A 1 87 ? 21.172 -7.289 0.955 1.00 77.75 87 ILE A O 1
ATOM 699 N N . GLY A 1 88 ? 23.246 -6.412 0.984 1.00 82.44 88 GLY A N 1
ATOM 700 C CA . GLY A 1 88 ? 23.629 -6.921 -0.336 1.00 82.44 88 GLY A CA 1
ATOM 701 C C . GLY A 1 88 ? 22.735 -6.357 -1.446 1.00 82.44 88 GLY A C 1
ATOM 702 O O . GLY A 1 88 ? 22.479 -5.156 -1.483 1.00 82.44 88 GLY A O 1
ATOM 703 N N . ASP A 1 89 ? 22.233 -7.230 -2.321 1.00 79.31 89 ASP A N 1
ATOM 704 C CA . ASP A 1 89 ? 21.241 -6.896 -3.357 1.00 79.31 89 ASP A CA 1
ATOM 705 C C . ASP A 1 89 ? 19.792 -6.856 -2.832 1.00 79.31 89 ASP A C 1
ATOM 707 O O . ASP A 1 89 ? 18.856 -6.609 -3.589 1.00 79.31 89 ASP A O 1
ATOM 711 N N . SER A 1 90 ? 19.599 -7.098 -1.531 1.00 81.69 90 SER A N 1
ATOM 712 C CA . SER A 1 90 ? 18.307 -7.143 -0.843 1.00 81.69 90 SER A CA 1
ATOM 713 C C . SER A 1 90 ? 17.347 -8.252 -1.303 1.00 81.69 90 SER A C 1
ATOM 715 O O . SER A 1 90 ? 16.258 -8.368 -0.743 1.00 81.69 90 SER A O 1
ATOM 717 N N . VAL A 1 91 ? 17.736 -9.132 -2.236 1.00 82.25 91 VAL A N 1
ATOM 718 C CA . VAL A 1 91 ? 16.866 -10.193 -2.785 1.00 82.25 91 VAL A CA 1
ATOM 719 C C . VAL A 1 91 ? 16.461 -11.189 -1.702 1.00 82.25 91 VAL A C 1
ATOM 721 O O . VAL A 1 91 ? 15.288 -11.546 -1.575 1.00 82.25 91 VAL A O 1
ATOM 724 N N . ARG A 1 92 ? 17.424 -11.619 -0.882 1.00 83.25 92 ARG A N 1
ATOM 725 C CA . ARG A 1 92 ? 17.171 -12.588 0.192 1.00 83.25 92 ARG A CA 1
ATOM 726 C C . ARG A 1 92 ? 16.262 -12.004 1.271 1.00 83.25 92 ARG A C 1
ATOM 728 O O . ARG A 1 92 ? 15.271 -12.624 1.642 1.00 83.25 92 ARG A O 1
ATOM 735 N N . THR A 1 93 ? 16.562 -10.780 1.702 1.00 84.06 93 THR A N 1
ATOM 736 C CA . THR A 1 93 ? 15.771 -10.054 2.700 1.00 84.06 93 THR A CA 1
ATOM 737 C C . THR A 1 93 ? 14.352 -9.772 2.195 1.00 84.06 93 THR A C 1
ATOM 739 O O . THR A 1 93 ? 13.395 -9.922 2.951 1.00 84.06 93 THR A O 1
ATOM 742 N N . ALA A 1 94 ? 14.186 -9.444 0.908 1.00 82.75 94 ALA A N 1
ATOM 743 C CA . ALA A 1 94 ? 12.872 -9.273 0.287 1.00 82.75 94 ALA A CA 1
ATOM 744 C C . ALA A 1 94 ? 12.060 -10.576 0.301 1.00 82.75 94 ALA A C 1
ATOM 746 O O . ALA A 1 94 ? 10.861 -10.553 0.584 1.00 82.75 94 ALA A O 1
ATOM 747 N N . GLY A 1 95 ? 12.716 -11.714 0.047 1.00 86.62 95 GLY A N 1
ATOM 748 C CA . GLY A 1 95 ? 12.112 -13.039 0.175 1.00 86.62 95 GLY A CA 1
ATOM 749 C C . GLY A 1 95 ? 11.616 -13.322 1.595 1.00 86.62 95 GLY A C 1
ATOM 750 O O . GLY A 1 95 ? 10.457 -13.699 1.776 1.00 86.62 95 GLY A O 1
ATOM 751 N N . ASP A 1 96 ? 12.454 -13.073 2.603 1.00 87.19 96 ASP A N 1
ATOM 752 C CA . ASP A 1 96 ? 12.115 -13.284 4.018 1.00 87.19 96 ASP A CA 1
ATOM 753 C C . ASP A 1 96 ? 10.927 -12.412 4.460 1.00 87.19 96 ASP A C 1
ATOM 755 O O . ASP A 1 96 ? 9.989 -12.890 5.106 1.00 87.19 96 ASP A O 1
ATOM 759 N N . ILE A 1 97 ? 10.908 -11.146 4.039 1.00 86.19 97 ILE A N 1
ATOM 760 C CA . ILE A 1 97 ? 9.804 -10.218 4.315 1.00 86.19 97 ILE A CA 1
ATOM 761 C C . ILE A 1 97 ? 8.527 -10.637 3.594 1.00 86.19 97 ILE A C 1
AT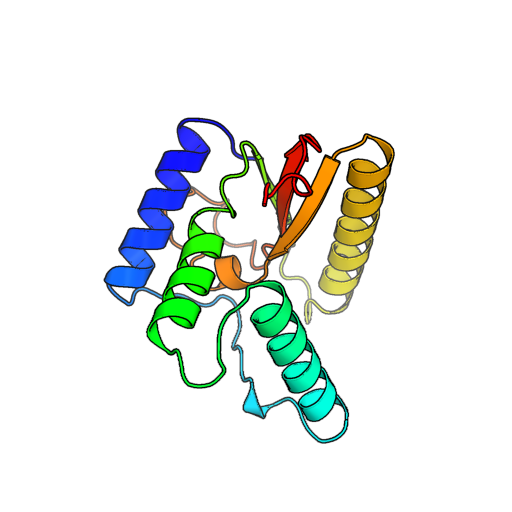OM 763 O O . ILE A 1 97 ? 7.449 -10.558 4.182 1.00 86.19 97 ILE A O 1
ATOM 767 N N . GLY A 1 98 ? 8.626 -11.122 2.355 1.00 85.19 98 GLY A N 1
ATOM 768 C CA . GLY A 1 98 ? 7.487 -11.668 1.619 1.00 85.19 98 GLY A CA 1
ATOM 769 C C . GLY A 1 98 ? 6.863 -12.872 2.332 1.00 85.19 98 GLY A C 1
ATOM 770 O O . GLY A 1 98 ? 5.642 -12.931 2.501 1.00 85.19 98 GLY A O 1
ATOM 771 N N . MET A 1 99 ? 7.690 -13.799 2.826 1.00 90.00 99 MET A N 1
ATOM 772 C CA . MET A 1 99 ? 7.231 -14.949 3.617 1.00 90.00 99 MET A CA 1
ATOM 773 C C . MET A 1 99 ? 6.575 -14.517 4.936 1.00 90.00 99 MET A C 1
ATOM 775 O O . MET A 1 99 ? 5.515 -15.035 5.307 1.00 90.00 99 MET A O 1
ATOM 779 N N . TYR A 1 100 ? 7.157 -13.534 5.628 1.00 89.00 100 TYR A N 1
ATOM 780 C CA . TYR A 1 100 ? 6.567 -12.967 6.840 1.00 89.00 100 TYR A CA 1
ATOM 781 C C . TYR A 1 100 ? 5.221 -12.283 6.559 1.00 89.00 100 TYR A C 1
ATOM 783 O O . TYR A 1 100 ? 4.241 -12.545 7.258 1.00 89.00 100 TYR A O 1
ATOM 791 N N . ALA A 1 101 ? 5.142 -11.461 5.509 1.00 87.38 101 ALA A N 1
ATOM 792 C CA . ALA A 1 101 ? 3.921 -10.768 5.101 1.00 87.38 101 ALA A CA 1
ATOM 793 C C . ALA A 1 101 ? 2.783 -11.755 4.811 1.00 87.38 101 ALA A C 1
ATOM 795 O O . ALA A 1 101 ? 1.659 -11.565 5.279 1.00 87.38 101 ALA A O 1
ATOM 796 N N . GLN A 1 102 ? 3.088 -12.843 4.101 1.00 89.69 102 GLN A N 1
ATOM 797 C CA . GLN A 1 102 ? 2.128 -13.907 3.818 1.00 89.69 102 GLN A CA 1
ATOM 798 C C . GLN A 1 102 ? 1.666 -14.620 5.094 1.00 89.69 102 GLN A C 1
ATOM 800 O O . GLN A 1 102 ? 0.472 -14.848 5.281 1.00 89.69 102 GLN A O 1
ATOM 805 N N . THR A 1 103 ? 2.592 -14.944 5.998 1.00 91.62 103 THR A N 1
ATOM 806 C CA . THR A 1 103 ? 2.266 -15.589 7.282 1.00 91.62 103 THR A CA 1
ATOM 807 C C . THR A 1 103 ? 1.364 -14.695 8.134 1.00 91.62 103 THR A C 1
ATOM 809 O O . THR A 1 103 ? 0.384 -15.159 8.719 1.00 91.62 103 THR A O 1
ATOM 812 N N . LEU A 1 104 ? 1.644 -13.391 8.158 1.00 87.25 104 LEU A N 1
ATOM 813 C CA . LEU A 1 104 ? 0.838 -12.407 8.868 1.00 87.25 104 LEU A CA 1
ATOM 814 C C . LEU A 1 104 ? -0.568 -12.271 8.258 1.00 87.25 104 LEU A C 1
ATOM 816 O O . LEU A 1 104 ? -1.547 -12.255 8.999 1.00 87.25 104 LEU A O 1
ATOM 820 N N . LEU A 1 105 ? -0.688 -12.246 6.926 1.00 87.44 105 LEU A N 1
ATOM 821 C CA . LEU A 1 105 ? -1.975 -12.256 6.216 1.00 87.44 105 LEU A CA 1
ATOM 822 C C . LEU A 1 105 ? -2.822 -13.487 6.560 1.00 87.44 105 LEU A C 1
ATOM 824 O O . LEU A 1 105 ? -4.014 -13.360 6.841 1.00 87.44 105 LEU A O 1
ATOM 828 N N . LEU A 1 106 ? -2.206 -14.671 6.570 1.00 90.75 106 LEU A N 1
ATOM 829 C CA . LEU A 1 106 ? -2.879 -15.918 6.939 1.00 90.75 106 LEU A CA 1
ATOM 830 C C . LEU A 1 106 ? -3.315 -15.911 8.409 1.00 90.75 106 LEU A C 1
ATOM 832 O O . LEU A 1 106 ? -4.431 -16.323 8.716 1.00 90.75 106 LEU A O 1
ATOM 836 N N . SER A 1 107 ? -2.477 -15.390 9.309 1.00 90.50 107 SER A N 1
ATOM 837 C CA . SER A 1 107 ? -2.820 -15.235 10.727 1.00 90.50 107 SER A CA 1
ATOM 838 C C . SER A 1 107 ? -3.995 -14.275 10.934 1.00 90.50 107 SER A C 1
ATOM 840 O O . SER A 1 107 ? -4.926 -14.595 11.675 1.00 90.50 107 SER A O 1
ATOM 842 N N . LEU A 1 108 ? -4.012 -13.135 10.231 1.00 86.69 108 LEU A N 1
ATOM 843 C CA . LEU A 1 108 ? -5.154 -12.218 10.234 1.00 86.69 108 LEU A CA 1
ATOM 844 C C . LEU A 1 108 ? -6.430 -12.931 9.779 1.00 86.69 108 LEU A C 1
ATOM 846 O O . LEU A 1 108 ? -7.439 -12.875 10.482 1.00 86.69 108 LEU A O 1
ATOM 850 N N . ALA A 1 109 ? -6.368 -13.649 8.654 1.00 87.56 109 ALA A N 1
ATOM 851 C CA . ALA A 1 109 ? -7.507 -14.394 8.125 1.00 87.56 109 ALA A CA 1
ATOM 852 C C . ALA A 1 109 ? -8.032 -15.437 9.127 1.00 87.56 109 ALA A C 1
ATOM 854 O O . ALA A 1 109 ? -9.244 -15.526 9.332 1.00 87.56 109 ALA A O 1
ATOM 855 N N . ALA A 1 110 ? -7.136 -16.166 9.801 1.00 88.75 110 ALA A N 1
ATOM 856 C CA . ALA A 1 110 ? -7.485 -17.145 10.832 1.00 88.75 110 ALA A CA 1
ATOM 857 C C . ALA A 1 110 ? -8.201 -16.517 12.043 1.00 88.75 110 ALA A C 1
ATOM 859 O O . ALA A 1 110 ? -9.056 -17.156 12.650 1.00 88.75 110 ALA A O 1
ATOM 860 N N . HIS A 1 111 ? -7.908 -15.253 12.358 1.00 88.44 111 HIS A N 1
ATOM 861 C CA . HIS A 1 111 ? -8.543 -14.506 13.448 1.00 88.44 111 HIS A CA 1
ATOM 862 C C . HIS A 1 111 ? -9.740 -13.651 12.991 1.00 88.44 111 HIS A C 1
ATOM 864 O O . HIS A 1 111 ? -10.227 -12.808 13.743 1.00 88.44 111 HIS A O 1
ATOM 870 N N . GLY A 1 112 ? -10.237 -13.851 11.764 1.00 85.06 112 GLY A N 1
ATOM 871 C CA . GLY A 1 112 ? -11.402 -13.126 11.248 1.00 85.06 112 GLY A CA 1
ATOM 872 C C . GLY A 1 112 ? -11.106 -11.686 10.820 1.00 85.06 112 GLY A C 1
ATOM 873 O O . GLY A 1 112 ? -12.021 -10.861 10.747 1.00 85.06 112 GLY A O 1
ATOM 874 N N . PHE A 1 113 ? -9.846 -11.379 10.518 1.00 85.00 113 PHE A N 1
ATOM 875 C CA . PHE A 1 113 ? -9.428 -10.105 9.950 1.00 85.00 113 PHE A CA 1
ATOM 876 C C . PHE A 1 113 ? -9.138 -10.235 8.452 1.00 85.00 113 PHE A C 1
ATOM 878 O O . PHE A 1 113 ? -8.679 -11.269 7.973 1.00 85.00 113 PHE A O 1
ATOM 885 N N . ALA A 1 114 ? -9.395 -9.170 7.698 1.00 81.69 114 ALA A N 1
ATOM 886 C CA . ALA A 1 114 ? -8.953 -9.049 6.313 1.00 81.69 114 ALA A CA 1
ATOM 887 C C . ALA A 1 114 ? -7.675 -8.212 6.256 1.00 81.69 114 ALA A C 1
ATOM 889 O O . ALA A 1 114 ? -7.552 -7.237 6.993 1.00 81.69 114 ALA A O 1
ATOM 890 N N . GLY A 1 115 ? -6.752 -8.594 5.379 1.00 83.38 115 GLY A N 1
ATOM 891 C CA . GLY A 1 115 ? -5.513 -7.882 5.106 1.00 83.38 115 GLY A CA 1
ATOM 892 C C . GLY A 1 115 ? -5.358 -7.647 3.609 1.00 83.38 115 GLY A C 1
ATOM 893 O O . GLY A 1 115 ? -5.638 -8.558 2.833 1.00 83.38 115 GLY A O 1
ATOM 894 N N . THR A 1 116 ? -4.890 -6.470 3.192 1.00 83.12 116 THR A N 1
ATOM 895 C CA . THR A 1 116 ?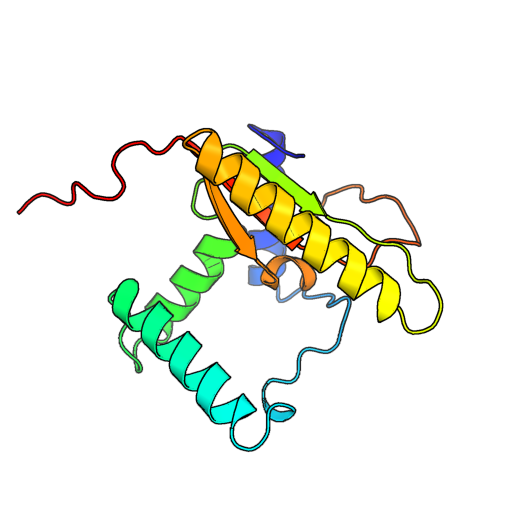 -4.378 -6.281 1.824 1.00 83.12 116 THR A CA 1
ATOM 896 C C . THR A 1 116 ? -2.920 -5.848 1.873 1.00 83.12 116 THR A C 1
ATOM 898 O O . THR A 1 116 ? -2.622 -4.890 2.589 1.00 83.12 116 THR A O 1
ATOM 901 N N . PRO A 1 117 ? -2.014 -6.518 1.140 1.00 82.56 117 PRO A N 1
ATOM 902 C CA . PRO A 1 117 ? -0.693 -5.978 0.881 1.00 82.56 117 PRO A CA 1
ATOM 903 C C . PRO A 1 117 ? -0.823 -4.794 -0.085 1.00 82.56 117 PRO A C 1
ATOM 905 O O . PRO A 1 117 ? -1.527 -4.880 -1.094 1.00 82.56 117 PRO A O 1
ATOM 908 N N . GLN A 1 118 ? -0.156 -3.682 0.212 1.00 82.12 118 GLN A N 1
ATOM 909 C CA . GLN A 1 118 ? -0.044 -2.541 -0.696 1.00 82.12 118 GLN A CA 1
ATOM 910 C C . GLN A 1 118 ? 1.424 -2.171 -0.870 1.00 82.12 118 GLN A C 1
ATOM 912 O O . GLN A 1 118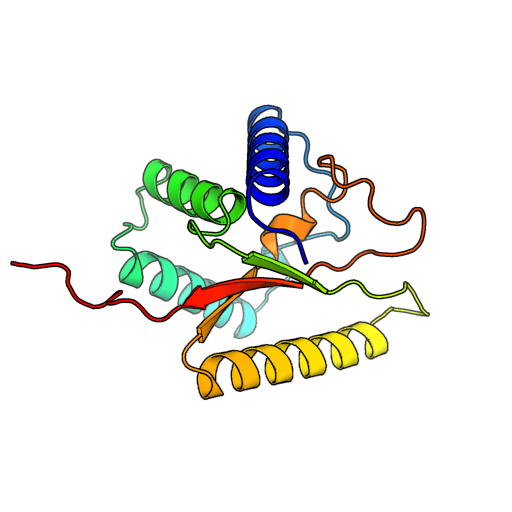 ? 2.162 -2.071 0.108 1.00 82.12 118 GLN A O 1
ATOM 917 N N . THR A 1 119 ? 1.820 -1.941 -2.119 1.00 80.44 119 THR A N 1
ATOM 918 C CA . THR A 1 119 ? 3.162 -1.467 -2.491 1.00 80.44 119 THR A CA 1
ATOM 919 C C . THR A 1 119 ? 3.191 0.030 -2.791 1.00 80.44 119 THR A C 1
ATOM 921 O O . THR A 1 119 ? 4.248 0.644 -2.760 1.00 80.44 119 THR A O 1
ATOM 924 N N . VAL A 1 120 ? 2.027 0.642 -3.042 1.00 79.88 120 VAL A N 1
ATOM 925 C CA . VAL A 1 120 ? 1.892 2.060 -3.422 1.00 79.88 120 VAL A CA 1
ATOM 926 C C . VAL A 1 120 ? 2.437 3.031 -2.371 1.00 79.88 120 VAL A C 1
ATOM 928 O O . VAL A 1 120 ? 2.837 4.135 -2.717 1.00 79.88 120 VAL A O 1
ATOM 931 N N . LEU A 1 121 ? 2.504 2.631 -1.098 1.00 78.12 121 LEU A N 1
ATOM 932 C CA . LEU A 1 121 ? 3.052 3.491 -0.046 1.00 78.12 121 LEU A CA 1
ATOM 933 C C . LEU A 1 121 ? 4.577 3.608 -0.113 1.00 78.12 121 LEU A C 1
ATOM 935 O O . LEU A 1 121 ? 5.123 4.588 0.381 1.00 78.12 121 LEU A O 1
ATOM 939 N N . GLY A 1 122 ? 5.251 2.684 -0.805 1.00 75.94 122 GLY A N 1
ATOM 940 C CA . GLY A 1 122 ? 6.680 2.786 -1.110 1.00 75.94 122 GLY A CA 1
ATOM 941 C C . GLY A 1 122 ? 7.037 3.938 -2.059 1.00 75.94 122 GLY A C 1
ATOM 942 O O . GLY A 1 122 ? 8.213 4.212 -2.264 1.00 75.94 122 GLY A O 1
ATOM 943 N N . PHE A 1 123 ? 6.048 4.636 -2.631 1.00 79.25 123 PHE A N 1
ATOM 944 C CA . PHE A 1 123 ? 6.277 5.872 -3.386 1.00 79.25 123 PHE A CA 1
ATOM 945 C C . PHE A 1 123 ? 6.426 7.116 -2.499 1.00 79.25 123 PHE A C 1
ATOM 947 O O . PHE A 1 123 ? 6.808 8.169 -3.011 1.00 79.25 123 PHE A O 1
ATOM 954 N N . TYR A 1 124 ? 6.136 7.004 -1.197 1.00 80.50 124 TYR A N 1
ATOM 955 C CA . TYR A 1 124 ? 6.089 8.140 -0.274 1.00 80.50 124 TYR A CA 1
ATOM 956 C C . TYR A 1 124 ? 6.801 7.858 1.064 1.00 80.50 124 TYR A C 1
ATOM 958 O O . TYR A 1 124 ? 6.223 8.047 2.141 1.00 80.50 124 TYR A O 1
ATOM 966 N N . PRO A 1 125 ? 8.068 7.414 1.045 1.00 70.88 125 PRO A N 1
ATOM 967 C CA . PRO A 1 125 ? 8.834 7.177 2.267 1.00 70.88 125 PRO A CA 1
ATOM 968 C C . PRO A 1 125 ? 9.009 8.464 3.089 1.00 70.88 125 PRO A C 1
ATOM 970 O O . PRO A 1 125 ? 9.105 8.398 4.304 1.00 70.88 125 PRO A O 1
ATOM 973 N N . GLY A 1 126 ? 8.995 9.652 2.471 1.00 68.94 126 GLY A N 1
ATOM 974 C CA . GLY A 1 126 ? 9.158 10.935 3.168 1.00 68.94 126 GLY A CA 1
ATOM 975 C C . GLY A 1 126 ? 7.921 11.438 3.925 1.00 68.94 126 GLY A C 1
ATOM 976 O O . GLY A 1 126 ? 8.027 12.387 4.704 1.00 68.94 126 GLY A O 1
ATOM 977 N N . SER A 1 127 ? 6.743 10.836 3.725 1.00 68.44 127 SER A N 1
ATOM 978 C CA . SER A 1 127 ? 5.485 11.375 4.252 1.00 68.44 127 SER A CA 1
ATOM 979 C C . SER A 1 127 ? 5.356 11.209 5.766 1.00 68.44 127 SER A C 1
ATOM 981 O O . SER A 1 127 ? 4.766 10.243 6.233 1.00 68.44 127 SER A O 1
ATOM 983 N N . SER A 1 128 ? 5.821 12.192 6.544 1.00 56.22 128 SER A N 1
ATOM 984 C CA . SER A 1 128 ? 5.513 12.496 7.965 1.00 56.22 128 SER A CA 1
ATOM 985 C C . SER A 1 128 ? 5.569 11.384 9.031 1.00 56.22 128 SER A C 1
ATOM 987 O O . SER A 1 128 ? 5.426 11.677 10.220 1.00 56.22 128 SER A O 1
ATOM 989 N N . GLY A 1 129 ? 5.799 10.124 8.674 1.00 56.44 129 GLY A N 1
ATOM 990 C CA . GLY A 1 129 ? 6.320 9.154 9.612 1.00 56.44 129 GLY A CA 1
ATOM 991 C C . GLY A 1 129 ? 7.760 9.552 9.859 1.00 56.44 129 GLY A C 1
ATOM 992 O O . GLY A 1 129 ? 8.546 9.650 8.925 1.00 56.44 129 GLY A O 1
ATOM 993 N N . ASN A 1 130 ? 8.112 9.819 11.109 1.00 54.03 130 ASN A N 1
ATOM 994 C CA . ASN A 1 130 ? 9.504 9.884 11.533 1.00 54.03 130 ASN A CA 1
ATOM 995 C C . ASN A 1 130 ? 10.093 8.463 11.434 1.00 54.03 130 ASN A C 1
ATOM 997 O O . ASN A 1 130 ? 10.299 7.791 12.447 1.00 54.03 130 ASN A O 1
ATOM 1001 N N . TRP A 1 131 ? 10.185 7.943 10.208 1.00 63.25 131 TRP A N 1
ATOM 1002 C CA . TRP A 1 131 ? 10.622 6.592 9.927 1.00 63.25 131 TRP A CA 1
ATOM 1003 C C . TRP A 1 131 ? 12.080 6.482 10.362 1.00 63.25 131 TRP A C 1
ATOM 1005 O O . TRP A 1 131 ? 12.825 7.454 10.218 1.00 63.25 131 TRP A O 1
ATOM 1015 N N . PRO A 1 132 ? 12.498 5.343 10.932 1.00 55.00 132 PRO A N 1
ATOM 1016 C CA . PRO A 1 132 ? 13.870 5.184 11.388 1.00 55.00 132 PRO A CA 1
ATOM 1017 C C . PRO A 1 132 ? 14.836 5.516 10.247 1.00 55.00 132 PRO A C 1
ATOM 1019 O O . PRO A 1 132 ? 14.785 4.878 9.194 1.00 55.00 132 PRO A O 1
ATOM 1022 N N . GLY A 1 133 ? 15.668 6.538 10.462 1.00 49.34 133 GLY A N 1
ATOM 1023 C CA . GLY A 1 133 ? 16.613 7.035 9.473 1.00 49.34 133 GLY A CA 1
ATOM 1024 C C . GLY A 1 133 ? 17.521 5.936 8.917 1.00 49.34 133 GLY A C 1
ATOM 1025 O O . GLY A 1 133 ? 17.904 4.986 9.606 1.00 49.34 133 GLY A O 1
ATOM 1026 N N . ASP A 1 134 ? 17.862 6.114 7.644 1.00 44.56 134 ASP A N 1
ATOM 1027 C CA . ASP A 1 134 ? 19.046 5.582 6.965 1.00 44.56 134 ASP A CA 1
ATOM 1028 C C . ASP A 1 134 ? 19.019 4.106 6.528 1.00 44.56 134 ASP A C 1
ATOM 1030 O O . ASP A 1 134 ? 19.979 3.668 5.893 1.00 44.56 134 ASP A O 1
ATOM 1034 N N . ARG A 1 135 ? 17.992 3.298 6.850 1.00 46.91 135 ARG A N 1
ATOM 1035 C CA . ARG A 1 135 ? 18.111 1.827 6.663 1.00 46.91 135 ARG A CA 1
ATOM 1036 C C . ARG A 1 135 ? 16.925 1.060 6.107 1.00 46.91 135 ARG A C 1
ATOM 1038 O O . ARG A 1 135 ? 17.062 -0.148 5.925 1.00 46.91 135 ARG A O 1
ATOM 1045 N N . LEU A 1 136 ? 15.779 1.682 5.877 1.00 52.62 136 LEU A N 1
ATOM 1046 C CA . LEU A 1 136 ? 14.548 0.923 5.683 1.00 52.62 136 LEU A CA 1
ATOM 1047 C C . LEU A 1 136 ? 13.869 1.340 4.399 1.00 52.62 136 LEU A C 1
ATOM 1049 O O . LEU A 1 136 ? 13.309 2.425 4.323 1.00 52.62 136 LEU A O 1
ATOM 1053 N N . LEU A 1 137 ? 13.927 0.450 3.416 1.00 54.47 137 LEU A N 1
ATOM 1054 C CA . LEU A 1 137 ? 13.445 0.757 2.083 1.00 54.47 137 LEU A CA 1
ATOM 1055 C C . LEU A 1 137 ? 12.358 -0.187 1.599 1.00 54.47 137 LEU A C 1
ATOM 1057 O O . LEU A 1 137 ? 12.220 -0.421 0.418 1.00 54.47 137 LEU A O 1
ATOM 1061 N N . HIS A 1 138 ? 11.593 -0.811 2.478 1.00 56.22 138 HIS A N 1
ATOM 1062 C CA . HIS A 1 138 ? 10.466 -1.604 2.012 1.00 56.22 138 HIS A CA 1
ATOM 1063 C C . HIS A 1 138 ? 9.310 -1.355 2.946 1.00 56.22 138 HIS A C 1
ATOM 1065 O O . HIS A 1 138 ? 9.478 -1.371 4.158 1.00 56.22 138 HIS A O 1
ATOM 1071 N N . THR A 1 139 ? 8.144 -1.077 2.383 1.00 52.25 139 THR A N 1
ATOM 1072 C CA . THR A 1 139 ? 6.893 -1.120 3.117 1.00 52.25 139 THR A CA 1
ATOM 1073 C C . THR A 1 139 ? 5.979 -2.067 2.365 1.00 52.25 139 THR A C 1
ATOM 1075 O O . THR A 1 139 ? 5.439 -1.750 1.311 1.00 52.25 139 THR A O 1
ATOM 1078 N N . PHE A 1 140 ? 5.798 -3.269 2.906 1.00 53.25 140 PHE A N 1
ATOM 1079 C CA . PHE A 1 140 ? 4.521 -3.930 2.694 1.00 53.25 140 PHE A CA 1
ATOM 1080 C C . PHE A 1 140 ? 3.569 -3.306 3.689 1.00 53.25 140 PHE A C 1
ATOM 1082 O O . PHE A 1 140 ? 3.720 -3.452 4.905 1.00 53.25 140 PHE A O 1
ATOM 1089 N N . THR A 1 141 ? 2.623 -2.548 3.163 1.00 59.94 141 THR A N 1
ATOM 1090 C CA . THR A 1 141 ? 1.535 -2.043 3.973 1.00 59.94 141 THR A CA 1
ATOM 1091 C C . THR A 1 141 ? 0.512 -3.145 4.098 1.00 59.94 141 THR A C 1
ATOM 1093 O O . THR A 1 141 ? -0.042 -3.590 3.097 1.00 59.94 141 THR A O 1
ATOM 1096 N N . LEU A 1 142 ? 0.279 -3.590 5.324 1.00 61.53 142 LEU A N 1
ATOM 1097 C CA . LEU A 1 142 ? -0.787 -4.514 5.644 1.00 61.53 142 LEU A CA 1
ATOM 1098 C C . LEU A 1 142 ? -1.896 -3.757 6.359 1.00 61.53 142 LEU A C 1
ATOM 1100 O O . LEU A 1 142 ? -1.707 -3.197 7.439 1.00 61.53 142 LEU A O 1
ATOM 1104 N N . VAL A 1 143 ? -3.060 -3.753 5.736 1.00 61.12 143 VAL A N 1
ATOM 1105 C CA . VAL A 1 143 ? -4.238 -3.023 6.192 1.00 61.12 143 VAL A CA 1
ATOM 1106 C C . VAL A 1 143 ? -5.218 -4.013 6.807 1.00 61.12 143 VAL A C 1
ATOM 1108 O O . VAL A 1 143 ? -5.802 -4.803 6.076 1.00 61.12 143 VAL A O 1
ATOM 1111 N N . GLY A 1 144 ? -5.371 -3.995 8.134 1.00 56.31 144 GLY A N 1
ATOM 1112 C CA . GLY A 1 144 ? -6.224 -4.930 8.873 1.00 56.31 144 GLY A CA 1
ATOM 1113 C C . GLY A 1 144 ? -7.653 -4.409 9.069 1.00 56.31 144 GLY A C 1
ATOM 1114 O O . GLY A 1 144 ? -7.837 -3.381 9.720 1.00 56.31 144 GLY A O 1
ATOM 1115 N N . PHE A 1 145 ? -8.671 -5.128 8.590 1.00 62.38 145 PHE A N 1
ATOM 1116 C CA . PHE A 1 145 ? -10.086 -4.879 8.914 1.00 62.38 145 PHE A CA 1
ATOM 1117 C C . PHE A 1 145 ? -10.642 -5.995 9.791 1.00 62.38 145 PHE A C 1
ATOM 1119 O O . PHE A 1 145 ? -10.399 -7.163 9.503 1.00 62.38 145 PHE A O 1
ATOM 1126 N N . LYS A 1 146 ? -11.474 -5.675 10.790 1.00 53.22 146 LYS A N 1
ATOM 1127 C CA . LYS A 1 146 ? -12.404 -6.670 11.346 1.00 53.22 146 LYS A CA 1
ATOM 1128 C C . LYS A 1 146 ? -13.419 -6.997 10.251 1.00 53.22 146 LYS A C 1
ATOM 1130 O O . LYS A 1 146 ? -13.960 -6.072 9.643 1.00 53.22 146 LYS A O 1
ATOM 1135 N N . LYS A 1 147 ? -13.665 -8.281 9.976 1.00 47.75 147 LYS A N 1
ATOM 1136 C CA . LYS A 1 147 ? -14.638 -8.723 8.967 1.00 47.75 147 LYS A CA 1
ATOM 1137 C C . LYS A 1 147 ? -16.056 -8.359 9.431 1.00 47.75 147 LYS A C 1
ATOM 1139 O O . LYS A 1 147 ? -16.762 -9.172 10.011 1.00 47.75 147 LYS A O 1
ATOM 1144 N N . THR A 1 148 ? -16.453 -7.112 9.213 1.00 44.78 148 THR A N 1
ATOM 1145 C CA . THR A 1 148 ? -17.831 -6.639 9.367 1.00 44.78 148 THR A CA 1
ATOM 1146 C C . THR A 1 148 ? -18.366 -6.463 7.952 1.00 44.78 148 THR A C 1
ATOM 1148 O O . THR A 1 148 ? -17.924 -5.566 7.244 1.00 44.78 148 THR A O 1
ATOM 1151 N N . ASN A 1 149 ? -19.203 -7.406 7.511 1.00 38.41 149 ASN A N 1
ATOM 1152 C CA . ASN A 1 149 ? -20.048 -7.376 6.311 1.00 38.41 149 ASN A CA 1
ATOM 1153 C C . ASN A 1 149 ? -19.599 -6.489 5.129 1.00 38.41 149 ASN A C 1
ATOM 1155 O O . ASN A 1 149 ? -20.334 -5.613 4.690 1.00 38.41 149 ASN A O 1
ATOM 1159 N N . LEU A 1 150 ? -18.467 -6.803 4.492 1.00 42.00 150 LEU A N 1
ATOM 1160 C CA . LEU A 1 150 ? -18.175 -6.304 3.133 1.00 42.00 150 LEU A CA 1
ATOM 1161 C C . LEU A 1 150 ? -19.020 -7.006 2.038 1.00 42.00 150 LEU A C 1
ATOM 1163 O O . LEU A 1 150 ? -18.739 -6.850 0.856 1.00 42.00 150 LEU A O 1
ATOM 1167 N N . LEU A 1 151 ? -20.050 -7.775 2.425 1.00 35.16 151 LEU A N 1
ATOM 1168 C CA . LEU A 1 151 ? -20.967 -8.492 1.527 1.00 35.16 151 LEU A CA 1
ATOM 1169 C C . LEU A 1 151 ? -22.435 -8.038 1.617 1.00 35.16 151 LEU A C 1
ATOM 1171 O O . LEU A 1 151 ? -23.269 -8.611 0.929 1.00 35.16 151 LEU A O 1
ATOM 1175 N N . THR A 1 152 ? -22.771 -7.003 2.390 1.00 35.94 152 THR A N 1
ATOM 1176 C CA . THR A 1 152 ? -24.101 -6.373 2.302 1.00 35.94 152 THR A CA 1
ATOM 1177 C C . THR A 1 152 ? -23.979 -5.043 1.571 1.00 35.94 152 THR A C 1
ATOM 1179 O O . THR A 1 152 ? -23.865 -3.983 2.184 1.00 35.94 152 THR A O 1
ATOM 1182 N N . ARG A 1 153 ? -23.949 -5.108 0.238 1.00 32.41 153 ARG A N 1
ATOM 1183 C CA . ARG A 1 153 ? -24.564 -4.061 -0.580 1.00 32.41 153 ARG A CA 1
ATOM 1184 C C . ARG A 1 153 ? -25.943 -4.591 -0.949 1.00 32.41 153 ARG A C 1
ATOM 1186 O O . ARG A 1 153 ? -26.052 -5.519 -1.743 1.00 32.41 153 ARG A O 1
ATOM 1193 N N . ASP A 1 154 ? -26.932 -4.058 -0.245 1.00 33.94 154 ASP A N 1
ATOM 1194 C CA . ASP A 1 154 ? -28.353 -4.279 -0.460 1.00 33.94 154 ASP A CA 1
ATOM 1195 C C . ASP A 1 154 ? -28.789 -3.748 -1.837 1.00 33.94 154 ASP A C 1
ATOM 1197 O O . ASP A 1 154 ? -28.371 -2.656 -2.222 1.00 33.94 154 ASP A O 1
ATOM 1201 N N . HIS A 1 155 ? -29.654 -4.546 -2.478 1.00 38.16 155 HIS A N 1
ATOM 1202 C CA . HIS A 1 155 ? -30.598 -4.273 -3.577 1.00 38.16 155 HIS A CA 1
ATOM 1203 C C . HIS A 1 155 ? -30.082 -3.764 -4.933 1.00 38.16 155 HIS A C 1
ATOM 1205 O O . HIS A 1 155 ? -29.597 -2.618 -5.041 1.00 38.16 155 HIS A O 1
#

Sequence (155 aa):
MVSGSARDKLSAALLRDENEGYRTPDFSFDAGAFKGIYAERHYAMAMRRNDAAGIRRDDHVARYEDMLRNLKFYGAPHVAFLFMPVIGDSVRTAGDIGMYAQTLLLSLAAHGFAGTPQTVLGFYPGSSGNWPGDRLLHTFTLVGFKKTNLLTRDH

Radius of gyration: 16.52 Å; chains: 1; bounding box: 54×35×37 Å

Foldseek 3Di:
DAFDPRLVLLLVLLVVCVVVVNWDALDDDDLVVQDDPRNVVVVVVVVVVCVVVVHDPPRPPVVVVVLSCVSVLVVFRDKDWQWFFDDDVCPVRVVVSVVVVVVVQVVLVVVQKHWDFDQSCSRCPPRPPPPPPDTTRGTRIIGIDRPDDPPDPDD

pLDDT: mean 79.07, std 15.33, range [32.41, 94.25]